Protein AF-A0A949GPW5-F1 (afdb_monomer_lite)

Secondary structure (DSSP, 8-state):
-EEEEEEETTTTEEEEEEEEEEEEE--TTPPSEEEEEEEEEEEEETTEEEEEEEEEEEEEEPTT--EEEEEEEEEEEEEEPPTTS-GGG-EEEEEE---HHHHHHHHHHS----

pLDDT: mean 76.31, std 12.86, range [38.81, 92.69]

Radius of gyration: 17.54 Å; chains: 1; bounding box: 40×17×50 Å

Structure (mmCIF, N/CA/C/O backbone):
data_AF-A0A949GPW5-F1
#
_entry.id   AF-A0A949GPW5-F1
#
loop_
_atom_site.group_PDB
_atom_site.id
_atom_site.type_symbol
_atom_site.label_atom_id
_atom_site.label_alt_id
_atom_site.label_comp_id
_atom_site.label_asym_id
_atom_site.label_entity_id
_atom_site.label_seq_id
_atom_site.pdbx_PDB_ins_code
_atom_site.Cartn_x
_atom_site.Cartn_y
_atom_site.Cartn_z
_atom_site.occupancy
_atom_site.B_iso_or_equiv
_atom_site.auth_seq_id
_atom_site.auth_comp_id
_atom_site.auth_asym_id
_atom_site.auth_atom_id
_atom_site.pdbx_PDB_model_num
ATOM 1 N N . VAL A 1 1 ? 1.290 -10.314 3.665 1.00 52.94 1 VAL A N 1
ATOM 2 C CA . VAL A 1 1 ? 0.849 -9.251 4.600 1.00 52.94 1 VAL A CA 1
ATOM 3 C C . VAL A 1 1 ? 0.974 -9.790 6.009 1.00 52.94 1 VAL A C 1
ATOM 5 O O . VAL A 1 1 ? 0.508 -10.897 6.245 1.00 52.94 1 VAL A O 1
ATOM 8 N N . THR A 1 2 ? 1.605 -9.048 6.916 1.00 58.91 2 THR A N 1
ATOM 9 C CA . THR A 1 2 ? 1.660 -9.411 8.342 1.00 58.91 2 THR A CA 1
ATOM 10 C C . THR A 1 2 ? 0.881 -8.370 9.133 1.00 58.91 2 THR A C 1
ATOM 12 O O . THR A 1 2 ? 1.100 -7.173 8.942 1.00 58.91 2 THR A O 1
ATOM 15 N N . THR A 1 3 ? -0.031 -8.815 9.996 1.00 53.31 3 THR A N 1
ATOM 16 C CA . THR A 1 3 ? -0.955 -7.944 10.732 1.00 53.31 3 THR A CA 1
ATOM 17 C C . THR A 1 3 ? -0.806 -8.133 12.235 1.00 53.31 3 THR A C 1
ATOM 19 O O . THR A 1 3 ? -0.806 -9.267 12.713 1.00 53.31 3 THR A O 1
ATOM 22 N N . ARG A 1 4 ? -0.743 -7.033 12.988 1.00 58.41 4 ARG A N 1
ATOM 23 C CA . ARG A 1 4 ? -0.932 -7.030 14.444 1.00 58.41 4 ARG A CA 1
ATOM 24 C C . ARG A 1 4 ? -2.092 -6.098 14.770 1.00 58.41 4 ARG A C 1
ATOM 26 O O . ARG A 1 4 ? -2.088 -4.955 14.325 1.00 58.41 4 ARG A O 1
ATOM 33 N N . CYS A 1 5 ? -3.082 -6.613 15.488 1.00 55.31 5 CYS A N 1
ATOM 34 C CA . CYS A 1 5 ? -4.292 -5.889 15.852 1.00 55.31 5 CYS A CA 1
ATOM 35 C C . CYS A 1 5 ? -4.429 -5.938 17.372 1.00 55.31 5 CYS A C 1
ATOM 37 O O . CYS A 1 5 ? -4.650 -7.012 17.931 1.00 55.31 5 CYS A O 1
ATOM 39 N N . ASP A 1 6 ? -4.269 -4.793 18.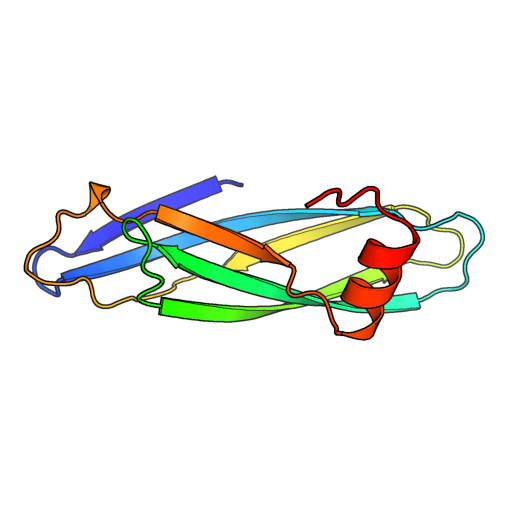027 1.00 59.88 6 ASP A N 1
ATOM 40 C CA . ASP A 1 6 ? -4.410 -4.655 19.474 1.00 59.88 6 ASP A CA 1
ATOM 41 C C . ASP A 1 6 ? -5.706 -3.861 19.762 1.00 59.88 6 ASP A C 1
ATOM 43 O O . ASP A 1 6 ? -5.932 -2.787 19.202 1.00 59.88 6 ASP A O 1
ATOM 47 N N . PHE A 1 7 ? -6.601 -4.410 20.597 1.00 55.44 7 PHE A N 1
ATOM 48 C CA . PHE A 1 7 ? -7.890 -3.786 20.937 1.00 55.44 7 PHE A CA 1
ATOM 49 C C . PHE A 1 7 ? -7.838 -3.127 22.319 1.00 55.44 7 PHE A C 1
ATOM 51 O O . PHE A 1 7 ? -7.807 -3.814 23.348 1.00 55.44 7 PHE A O 1
ATOM 58 N N . ALA A 1 8 ? -7.885 -1.795 22.364 1.00 57.78 8 ALA A N 1
ATOM 59 C CA . ALA A 1 8 ? -7.935 -1.047 23.613 1.00 57.78 8 ALA A CA 1
ATOM 60 C C . ALA A 1 8 ? -9.377 -1.004 24.148 1.00 57.78 8 ALA A C 1
ATOM 62 O O . ALA A 1 8 ? -10.179 -0.146 23.786 1.00 57.78 8 ALA A O 1
ATOM 63 N N . LYS A 1 9 ? -9.723 -1.927 25.059 1.00 54.91 9 LYS A N 1
ATOM 64 C CA . LYS A 1 9 ? -11.079 -2.035 25.646 1.00 54.91 9 LYS A CA 1
ATOM 65 C C . LYS A 1 9 ? -11.580 -0.750 26.327 1.00 54.91 9 LYS A C 1
ATOM 67 O O . LYS A 1 9 ? -12.791 -0.558 26.409 1.00 54.91 9 LYS A O 1
ATOM 72 N N . ARG A 1 10 ? -10.672 0.090 26.844 1.00 55.06 10 ARG A N 1
ATOM 73 C CA . ARG A 1 10 ? -11.004 1.343 27.548 1.00 55.06 10 ARG A CA 1
ATOM 74 C C . ARG A 1 10 ? -11.403 2.463 26.590 1.00 55.06 10 ARG A C 1
ATOM 76 O O . ARG A 1 10 ? -12.407 3.121 26.841 1.00 55.06 10 ARG A O 1
ATOM 83 N N . ASP A 1 11 ? -10.679 2.588 25.482 1.00 58.09 11 ASP A N 1
ATOM 84 C CA . ASP A 1 11 ? -10.833 3.700 24.537 1.00 58.09 11 ASP A CA 1
ATOM 85 C C . ASP A 1 11 ? -11.650 3.305 23.296 1.00 58.09 11 ASP A C 1
ATOM 87 O O . ASP A 1 11 ? -12.021 4.157 22.497 1.00 58.09 11 ASP A O 1
ATOM 91 N N . LYS A 1 12 ? -11.999 2.011 23.171 1.00 62.16 12 LYS A N 1
ATOM 92 C CA . LYS A 1 12 ? -12.725 1.418 22.032 1.00 62.16 12 LYS A CA 1
ATOM 93 C C . LYS A 1 12 ? -12.083 1.785 20.696 1.00 62.16 12 LYS A C 1
ATOM 95 O O . LYS A 1 12 ? -12.758 2.100 19.718 1.00 62.16 12 LYS A O 1
ATOM 100 N N . THR A 1 13 ? -10.763 1.708 20.672 1.00 62.47 13 THR A N 1
ATOM 101 C CA . THR A 1 13 ? -9.943 1.958 19.498 1.00 62.47 13 THR A CA 1
ATOM 102 C C . THR A 1 13 ? -9.204 0.683 19.129 1.00 62.47 13 THR A C 1
ATOM 104 O O . THR A 1 13 ? -8.771 -0.102 19.982 1.00 62.47 13 THR A O 1
ATOM 107 N N . VAL A 1 14 ? -9.142 0.431 17.827 1.00 63.66 14 VAL A N 1
ATOM 108 C CA . VAL A 1 14 ? -8.339 -0.646 17.252 1.00 63.66 14 VAL A CA 1
ATOM 109 C C . VAL A 1 14 ? -7.034 -0.028 16.771 1.00 63.66 14 VAL A C 1
ATOM 111 O O . VAL A 1 14 ? -7.069 0.850 15.911 1.00 63.66 14 VAL A O 1
ATOM 114 N N . ASP A 1 15 ? -5.903 -0.493 17.306 1.00 67.38 15 ASP A N 1
ATOM 115 C CA . ASP A 1 15 ? -4.585 -0.201 16.741 1.00 67.38 15 ASP A CA 1
ATOM 116 C C . ASP A 1 15 ? -4.198 -1.341 15.796 1.00 67.38 15 ASP A C 1
ATOM 118 O O . ASP A 1 15 ? -3.900 -2.465 16.217 1.00 67.38 15 ASP A O 1
ATOM 122 N N . ALA A 1 16 ? -4.253 -1.053 14.498 1.00 65.94 16 ALA A N 1
ATOM 123 C CA . ALA A 1 16 ? -3.853 -1.978 13.453 1.00 65.94 16 ALA A CA 1
ATOM 124 C C . ALA A 1 16 ? -2.492 -1.581 12.880 1.00 65.94 16 ALA A C 1
ATOM 126 O O . ALA A 1 16 ? -2.348 -0.516 12.271 1.00 65.94 16 ALA A O 1
ATOM 127 N N . ARG A 1 17 ? -1.523 -2.494 12.997 1.00 74.44 17 ARG A N 1
ATOM 128 C CA . ARG A 1 17 ? -0.223 -2.407 12.324 1.00 74.44 17 ARG A CA 1
ATOM 129 C C . ARG A 1 17 ? -0.160 -3.385 11.175 1.00 74.44 17 ARG A C 1
ATOM 131 O O . ARG A 1 17 ? -0.317 -4.595 11.364 1.00 74.44 17 ARG A O 1
ATOM 138 N N . LEU A 1 18 ? 0.103 -2.856 9.987 1.00 79.75 18 LEU A N 1
ATOM 139 C CA . LEU A 1 18 ? 0.166 -3.632 8.754 1.00 79.75 18 LEU A CA 1
ATOM 140 C C . LEU A 1 18 ? 1.564 -3.539 8.161 1.00 79.75 18 LEU A C 1
ATOM 142 O O . LEU A 1 18 ? 2.068 -2.442 7.937 1.00 79.75 18 LEU A O 1
ATOM 146 N N . ARG A 1 19 ? 2.162 -4.688 7.842 1.00 84.69 19 ARG A N 1
ATOM 147 C CA . ARG A 1 19 ? 3.295 -4.768 6.913 1.00 84.69 19 ARG A CA 1
ATOM 148 C C . ARG A 1 19 ? 2.803 -5.287 5.575 1.00 84.69 19 ARG A C 1
ATOM 150 O O . ARG A 1 19 ? 2.296 -6.413 5.483 1.00 84.69 19 ARG A O 1
ATOM 157 N N . LEU A 1 20 ? 2.951 -4.455 4.554 1.00 85.56 20 LEU A N 1
ATOM 158 C CA . LEU A 1 20 ? 2.527 -4.736 3.191 1.00 85.56 20 LEU A CA 1
ATOM 159 C C . LEU A 1 20 ? 3.767 -4.888 2.313 1.00 85.56 20 LEU A C 1
ATOM 161 O O . LEU A 1 20 ? 4.667 -4.050 2.352 1.00 85.56 20 LEU A O 1
ATOM 165 N N . TYR A 1 21 ? 3.779 -5.963 1.533 1.00 89.25 21 TYR A N 1
ATOM 166 C CA . TYR A 1 21 ? 4.778 -6.233 0.508 1.00 89.25 21 TYR A CA 1
ATOM 167 C C . TYR A 1 21 ? 4.089 -6.106 -0.846 1.00 89.25 21 TYR A C 1
ATOM 169 O O . TYR A 1 21 ? 3.036 -6.710 -1.067 1.00 89.25 21 TYR A O 1
ATOM 177 N N . PHE A 1 22 ? 4.673 -5.299 -1.718 1.00 87.56 22 PHE A N 1
ATOM 178 C CA . PHE A 1 22 ? 4.206 -5.035 -3.066 1.00 87.56 22 PHE A CA 1
ATOM 179 C C . PHE A 1 22 ? 5.206 -5.611 -4.053 1.00 87.56 22 PHE A C 1
ATOM 181 O O . PHE A 1 22 ? 6.382 -5.270 -3.988 1.00 87.56 22 PHE A O 1
ATOM 188 N N . HIS A 1 23 ? 4.709 -6.426 -4.977 1.00 91.25 23 HIS A N 1
ATOM 189 C CA . HIS A 1 23 ? 5.459 -6.935 -6.116 1.00 91.25 23 HIS A CA 1
ATOM 190 C C . HIS A 1 23 ? 4.893 -6.289 -7.377 1.00 91.25 23 HIS A C 1
ATOM 192 O O . HIS A 1 23 ? 3.725 -6.506 -7.713 1.00 91.25 23 HIS A O 1
ATOM 198 N N . ALA A 1 24 ? 5.681 -5.446 -8.037 1.00 88.31 24 ALA A N 1
ATOM 199 C CA . ALA A 1 24 ? 5.252 -4.718 -9.220 1.00 88.31 24 ALA A CA 1
ATOM 200 C C . ALA A 1 24 ? 6.057 -5.153 -10.442 1.00 88.31 24 ALA A C 1
ATOM 202 O O . ALA A 1 24 ? 7.282 -5.227 -10.399 1.00 88.31 24 ALA A O 1
ATOM 203 N N . VAL A 1 25 ? 5.350 -5.392 -11.546 1.00 88.88 25 VAL A N 1
ATOM 204 C CA . VAL A 1 25 ? 5.925 -5.852 -12.813 1.00 88.88 25 VAL A CA 1
ATOM 205 C C . VAL A 1 25 ? 5.553 -4.872 -13.921 1.00 88.88 25 VAL A C 1
ATOM 207 O O . VAL A 1 25 ? 4.412 -4.412 -13.995 1.00 88.88 25 VAL A O 1
ATOM 210 N N . ARG A 1 26 ? 6.510 -4.567 -14.797 1.00 84.00 26 ARG A N 1
ATOM 211 C CA . ARG A 1 26 ? 6.315 -3.806 -16.035 1.00 84.00 26 ARG A CA 1
ATOM 212 C C . ARG A 1 26 ? 6.954 -4.544 -17.222 1.00 84.00 26 ARG A C 1
ATOM 214 O O . ARG A 1 26 ? 7.829 -5.382 -17.007 1.00 84.00 26 ARG A O 1
ATOM 221 N N . PRO A 1 27 ? 6.569 -4.232 -18.473 1.00 82.12 27 PRO A N 1
ATOM 222 C CA . PRO A 1 27 ? 7.263 -4.759 -19.644 1.00 82.12 27 PRO A CA 1
ATOM 223 C C . PRO A 1 27 ? 8.771 -4.430 -19.619 1.00 82.12 27 PRO A C 1
ATOM 225 O O . PRO A 1 27 ? 9.141 -3.323 -19.213 1.00 82.12 27 PRO A O 1
ATOM 228 N N . PRO A 1 28 ? 9.645 -5.361 -20.043 1.00 78.94 28 PRO A N 1
ATOM 229 C CA . PRO A 1 28 ? 11.091 -5.148 -20.052 1.00 78.94 28 PRO A CA 1
ATOM 230 C C . PRO A 1 28 ? 11.516 -4.087 -21.079 1.00 78.94 28 PRO A C 1
ATOM 232 O O . PRO A 1 28 ? 10.796 -3.798 -22.033 1.00 78.94 28 PRO A O 1
ATOM 235 N N . GLY A 1 29 ? 12.716 -3.525 -20.896 1.00 75.88 29 GLY A N 1
ATOM 236 C CA . GLY A 1 29 ? 13.313 -2.564 -21.838 1.00 75.88 29 GLY A CA 1
ATOM 237 C C . GLY A 1 29 ? 12.885 -1.104 -21.644 1.00 75.88 29 GLY A C 1
ATOM 238 O O . GLY A 1 29 ? 13.205 -0.256 -22.473 1.00 75.88 29 GLY A O 1
ATOM 239 N N . GLY A 1 30 ? 12.177 -0.792 -20.556 1.00 81.25 30 GLY A N 1
ATOM 240 C CA . GLY A 1 30 ? 11.819 0.581 -20.204 1.00 81.25 30 GLY A CA 1
ATOM 241 C C . GLY A 1 30 ? 13.004 1.404 -19.684 1.00 81.25 30 GLY A C 1
ATOM 242 O O . GLY A 1 30 ? 13.914 0.877 -19.038 1.00 81.25 30 GLY A O 1
ATOM 243 N N . ALA A 1 31 ? 12.958 2.718 -19.915 1.00 86.88 31 ALA A N 1
ATOM 244 C CA . ALA A 1 31 ? 13.839 3.677 -19.247 1.00 86.88 31 ALA A CA 1
ATOM 245 C C . ALA A 1 31 ? 13.574 3.713 -17.729 1.00 86.88 31 ALA A C 1
ATOM 247 O O . ALA A 1 31 ? 12.565 3.187 -17.244 1.00 86.88 31 ALA A O 1
ATOM 248 N N . GLU A 1 32 ? 14.468 4.351 -16.976 1.00 89.75 32 GLU A N 1
ATOM 249 C CA . GLU A 1 32 ? 14.233 4.624 -15.557 1.00 89.75 32 GLU A CA 1
ATOM 250 C C . GLU A 1 32 ? 12.905 5.374 -15.375 1.00 89.75 32 GLU A C 1
ATOM 252 O O . GLU A 1 32 ? 12.613 6.337 -16.090 1.00 89.75 32 GLU A O 1
ATOM 257 N N . MET A 1 33 ? 12.063 4.901 -14.455 1.00 87.81 33 MET A N 1
ATOM 258 C CA . MET A 1 33 ? 10.758 5.508 -14.221 1.00 87.81 33 MET A CA 1
ATOM 259 C C . MET A 1 33 ? 10.289 5.319 -12.785 1.00 87.81 33 MET A C 1
ATOM 261 O O . MET A 1 33 ? 10.427 4.249 -12.195 1.00 87.81 33 MET A O 1
ATOM 265 N N . THR A 1 34 ? 9.661 6.364 -12.251 1.00 90.31 34 THR A N 1
ATOM 266 C CA . THR A 1 34 ? 9.018 6.343 -10.938 1.00 90.31 34 THR A CA 1
ATOM 267 C C . THR A 1 34 ? 7.501 6.399 -11.093 1.00 90.31 34 THR A C 1
ATOM 269 O O . THR A 1 34 ? 6.970 7.323 -11.708 1.00 90.31 34 THR A O 1
ATOM 272 N N . TYR A 1 35 ? 6.794 5.444 -10.490 1.00 87.00 35 TYR A N 1
ATOM 273 C CA . TYR A 1 35 ? 5.337 5.416 -10.417 1.00 87.00 35 TYR A CA 1
ATOM 274 C C . TYR A 1 35 ? 4.864 5.740 -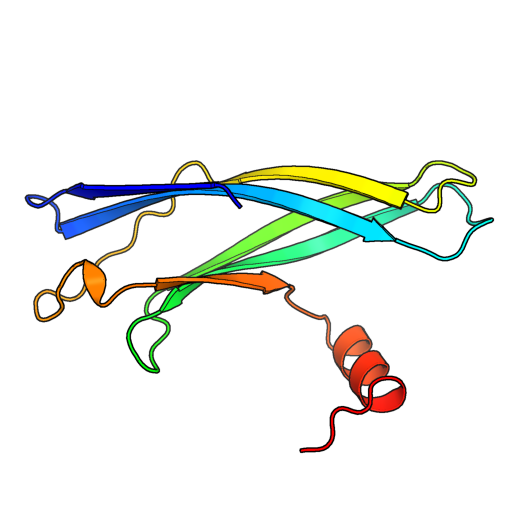9.008 1.00 87.00 35 TYR A C 1
ATOM 276 O O . TYR A 1 35 ? 5.325 5.161 -8.025 1.00 87.00 35 TYR A O 1
ATOM 284 N N . ARG A 1 36 ? 3.879 6.631 -8.920 1.00 89.12 36 ARG A N 1
ATOM 285 C CA . ARG A 1 36 ? 3.178 6.940 -7.679 1.00 89.12 36 ARG A CA 1
ATOM 286 C C . ARG A 1 36 ? 1.823 6.238 -7.682 1.00 89.12 36 ARG A C 1
ATOM 288 O O . ARG A 1 36 ? 0.921 6.632 -8.417 1.00 89.12 36 ARG A O 1
ATOM 295 N N . VAL A 1 37 ? 1.684 5.203 -6.860 1.00 86.75 37 VAL A N 1
ATOM 296 C CA . VAL A 1 37 ? 0.502 4.334 -6.814 1.00 86.75 37 VAL A CA 1
ATOM 297 C C . VAL A 1 37 ? -0.291 4.609 -5.537 1.00 86.75 37 VAL A C 1
ATOM 299 O O . VAL A 1 37 ? 0.240 4.410 -4.441 1.00 86.75 37 VAL A O 1
ATOM 302 N N . PRO A 1 38 ? -1.550 5.067 -5.624 1.00 90.19 38 PRO A N 1
ATOM 303 C CA . PRO A 1 38 ? -2.381 5.197 -4.443 1.00 90.19 38 PRO A CA 1
ATOM 304 C C . PRO A 1 38 ? -2.905 3.824 -4.022 1.00 90.19 38 PRO A C 1
ATOM 306 O O . PRO A 1 38 ? -3.496 3.084 -4.811 1.00 90.19 38 PRO A O 1
ATOM 309 N N . TYR A 1 39 ? -2.723 3.502 -2.749 1.00 89.56 39 TYR A N 1
ATOM 310 C CA . TYR A 1 39 ? -3.349 2.354 -2.106 1.00 89.56 39 TYR A CA 1
ATOM 311 C C . TYR A 1 39 ? -4.162 2.839 -0.915 1.00 89.56 39 TYR A C 1
ATOM 313 O O . TYR A 1 39 ? -3.953 3.940 -0.409 1.00 89.56 39 TYR A O 1
ATOM 321 N N . TYR A 1 40 ? -5.127 2.050 -0.474 1.00 88.69 40 TYR A N 1
ATOM 322 C CA . TYR A 1 40 ? -5.919 2.381 0.695 1.00 88.69 40 TYR A CA 1
ATOM 323 C C . TYR A 1 40 ? -5.947 1.227 1.678 1.00 88.69 40 TYR A C 1
ATOM 325 O O . TYR A 1 40 ? -5.881 0.060 1.293 1.00 88.69 40 TYR A O 1
ATOM 333 N N . VAL A 1 41 ? -6.075 1.591 2.947 1.00 87.31 41 VAL A N 1
ATOM 334 C CA . VAL A 1 41 ? -6.416 0.682 4.033 1.00 87.31 41 VAL A CA 1
ATOM 335 C C . VAL A 1 41 ? -7.797 1.087 4.518 1.00 87.31 41 VAL A C 1
ATOM 337 O O . VAL A 1 41 ? -8.032 2.254 4.842 1.00 87.31 41 VAL A O 1
ATOM 340 N N . ALA A 1 42 ? -8.717 0.137 4.514 1.00 86.12 42 ALA A N 1
ATOM 341 C CA . ALA A 1 42 ? -10.087 0.313 4.950 1.00 86.12 42 ALA A CA 1
ATOM 342 C C . ALA A 1 42 ? -10.400 -0.652 6.092 1.00 86.12 42 ALA A C 1
ATOM 344 O O . ALA A 1 42 ? -9.978 -1.806 6.068 1.00 86.12 42 ALA A O 1
ATOM 345 N N . VAL A 1 43 ? -11.164 -0.178 7.069 1.00 82.12 43 VAL A N 1
ATOM 346 C CA . VAL A 1 43 ? -11.871 -1.041 8.013 1.00 82.12 43 VAL A CA 1
ATOM 347 C C . VAL A 1 43 ? -13.238 -1.307 7.429 1.00 82.12 43 VAL A C 1
ATOM 349 O O . VAL A 1 43 ? -13.898 -0.382 6.959 1.00 82.12 43 VAL A O 1
ATOM 352 N N . THR A 1 44 ? -13.657 -2.559 7.476 1.00 84.38 44 THR A N 1
ATOM 353 C CA . THR A 1 44 ? -14.958 -3.009 6.994 1.00 84.38 44 THR A CA 1
ATOM 354 C C . THR A 1 44 ? -15.705 -3.723 8.112 1.00 84.38 44 THR A C 1
ATOM 356 O O . THR A 1 44 ? -15.076 -4.387 8.935 1.00 84.38 44 THR A O 1
ATOM 359 N N . THR A 1 45 ? -17.026 -3.570 8.161 1.00 83.25 45 THR A N 1
ATOM 360 C CA . THR A 1 45 ? -17.919 -4.333 9.043 1.00 83.25 45 THR A CA 1
ATOM 361 C C . THR A 1 45 ? -19.171 -4.717 8.262 1.00 83.25 45 THR A C 1
ATOM 363 O O . THR A 1 45 ? -19.977 -3.870 7.884 1.00 83.25 45 THR A O 1
ATOM 366 N N . GLY A 1 46 ? -19.305 -6.002 7.926 1.00 81.75 46 GLY A N 1
ATOM 367 C CA . GLY A 1 46 ? -20.309 -6.442 6.954 1.00 81.75 46 GLY A CA 1
ATOM 368 C C . GLY A 1 46 ? -20.145 -5.722 5.608 1.00 81.75 46 GLY A C 1
ATOM 369 O O . GLY A 1 46 ? -19.102 -5.832 4.969 1.00 81.75 46 GLY A O 1
ATOM 370 N N . SER A 1 47 ? -21.171 -4.981 5.188 1.00 80.12 47 SER A N 1
ATOM 371 C CA . SER A 1 47 ? -21.178 -4.170 3.960 1.00 80.12 47 SER A CA 1
ATOM 372 C C . SER A 1 47 ? -20.642 -2.746 4.137 1.00 80.12 47 SER A C 1
ATOM 374 O O . SER A 1 47 ? -20.478 -2.034 3.147 1.00 80.12 47 SER A O 1
ATOM 376 N N . ASP A 1 48 ? -20.379 -2.321 5.372 1.00 82.12 48 ASP A N 1
ATOM 377 C CA . ASP A 1 48 ? -20.015 -0.941 5.668 1.00 82.12 48 ASP A CA 1
ATOM 378 C C . ASP A 1 48 ? -18.501 -0.753 5.704 1.00 82.12 48 ASP A C 1
ATOM 380 O O . ASP A 1 48 ? -17.747 -1.623 6.146 1.00 82.12 48 ASP A O 1
ATOM 384 N N . ILE A 1 49 ? -18.060 0.431 5.276 1.00 83.38 49 ILE A N 1
ATOM 385 C CA . ILE A 1 49 ? -16.667 0.876 5.358 1.00 83.38 49 ILE A CA 1
ATOM 386 C C . ILE A 1 49 ? -16.609 2.058 6.334 1.00 83.38 49 ILE A C 1
ATOM 388 O O . ILE A 1 49 ? -16.608 3.210 5.893 1.00 83.38 49 ILE A O 1
ATOM 392 N N . PRO A 1 50 ? -16.602 1.809 7.659 1.00 77.62 50 PRO A N 1
ATOM 393 C CA . PRO A 1 50 ? -16.630 2.869 8.668 1.00 77.62 50 PRO A CA 1
ATOM 394 C C . PRO A 1 50 ? -15.422 3.802 8.591 1.00 77.62 50 PRO A C 1
ATOM 396 O O . PRO A 1 50 ? -15.512 4.962 8.988 1.00 77.62 50 PRO A O 1
ATOM 399 N N . ALA A 1 51 ? -14.289 3.319 8.078 1.00 80.50 51 ALA A N 1
ATOM 400 C CA . 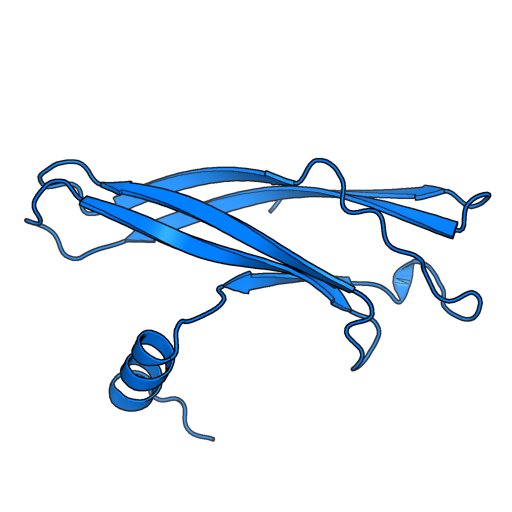ALA A 1 51 ? -13.118 4.152 7.903 1.00 80.50 51 ALA A CA 1
ATOM 401 C C . ALA A 1 51 ? -12.228 3.681 6.753 1.00 80.50 51 ALA A C 1
ATOM 403 O O . ALA A 1 51 ? -12.039 2.487 6.526 1.00 80.50 51 ALA A O 1
ATOM 404 N N . LYS A 1 52 ? -11.641 4.644 6.041 1.00 85.38 52 LYS A N 1
ATOM 405 C CA . LYS A 1 52 ? -10.709 4.418 4.936 1.00 85.38 52 LYS A CA 1
ATOM 406 C C . LYS A 1 52 ? -9.647 5.507 4.941 1.00 85.38 52 LYS A C 1
ATOM 408 O O . LYS A 1 52 ? -9.972 6.688 5.025 1.00 85.38 52 LYS A O 1
ATOM 413 N N . LYS A 1 53 ? -8.386 5.118 4.775 1.00 85.19 53 LYS A N 1
ATOM 414 C CA . LYS A 1 53 ? -7.266 6.045 4.602 1.00 85.19 53 LYS A CA 1
ATOM 415 C C . LYS A 1 53 ? -6.485 5.699 3.343 1.00 85.19 53 LYS A C 1
ATOM 417 O O . LYS A 1 53 ? -6.223 4.530 3.069 1.00 85.19 53 LYS A O 1
ATOM 422 N N . ILE A 1 54 ? -6.159 6.727 2.563 1.00 88.31 54 ILE A N 1
ATOM 423 C CA . ILE A 1 54 ? -5.389 6.606 1.324 1.00 88.31 54 ILE A CA 1
ATOM 424 C C . ILE A 1 54 ? -3.930 6.925 1.628 1.00 88.31 54 ILE A C 1
ATOM 426 O O . ILE A 1 54 ? -3.617 7.909 2.298 1.00 88.31 54 ILE A O 1
ATOM 430 N N . TYR A 1 55 ? -3.053 6.097 1.090 1.00 88.56 55 TYR A N 1
ATOM 431 C CA . TYR A 1 55 ? -1.611 6.192 1.169 1.00 88.56 55 TYR A CA 1
ATOM 432 C C . TYR A 1 55 ? -1.032 6.185 -0.244 1.00 88.56 55 TYR A C 1
ATOM 434 O O . TYR A 1 55 ? -1.700 5.834 -1.219 1.00 88.56 55 TYR A O 1
ATOM 442 N N . TRP A 1 56 ? 0.231 6.575 -0.353 1.00 89.31 56 TRP A N 1
ATOM 443 C CA . TRP A 1 56 ? 0.941 6.626 -1.622 1.00 89.31 56 TRP A CA 1
ATOM 444 C C . TRP A 1 56 ? 2.173 5.738 -1.551 1.00 89.31 56 TRP A C 1
ATOM 446 O O . TRP A 1 56 ? 2.998 5.888 -0.654 1.00 89.31 56 TRP A O 1
ATOM 456 N N . LEU A 1 57 ? 2.278 4.819 -2.504 1.00 89.44 57 LEU A N 1
ATOM 457 C CA . LEU A 1 57 ? 3.439 3.972 -2.719 1.00 89.44 57 LEU A CA 1
ATOM 458 C C . LEU A 1 57 ? 4.265 4.554 -3.864 1.00 89.44 57 LEU A C 1
ATOM 460 O O . LEU A 1 57 ? 3.721 4.881 -4.920 1.00 89.44 57 LEU A O 1
ATOM 464 N N . MET A 1 58 ? 5.571 4.670 -3.652 1.00 90.62 58 MET A N 1
ATOM 465 C CA . MET A 1 58 ? 6.523 5.058 -4.687 1.00 90.62 58 MET A CA 1
ATOM 466 C C . MET A 1 58 ? 7.224 3.799 -5.188 1.00 90.62 58 MET A C 1
ATOM 468 O O . MET A 1 58 ? 7.876 3.109 -4.409 1.00 90.62 58 MET A O 1
ATOM 472 N N . LEU A 1 59 ? 7.065 3.495 -6.473 1.00 90.25 59 LEU A N 1
ATOM 47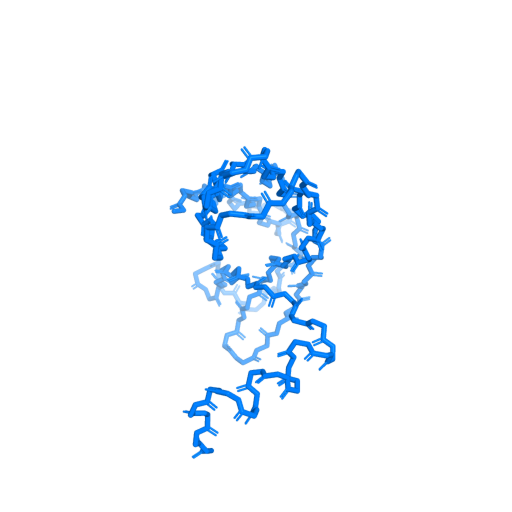3 C CA . LEU A 1 59 ? 7.719 2.378 -7.148 1.00 90.25 59 LEU A CA 1
ATOM 474 C C . LEU A 1 59 ? 8.758 2.941 -8.108 1.00 90.25 59 LEU A C 1
ATOM 476 O O . LEU A 1 59 ? 8.408 3.708 -9.003 1.00 90.25 59 LEU A O 1
ATOM 480 N N . GLN A 1 60 ? 10.018 2.572 -7.924 1.00 91.62 60 GLN A N 1
ATOM 481 C CA . GLN A 1 60 ? 11.129 3.049 -8.740 1.00 91.62 60 GLN A CA 1
ATOM 482 C C . GLN A 1 60 ? 11.685 1.878 -9.537 1.00 91.62 60 GLN A C 1
ATOM 484 O O . GLN A 1 60 ? 12.181 0.919 -8.958 1.00 91.62 60 GLN A O 1
ATOM 489 N N . PHE A 1 61 ? 11.578 1.950 -10.857 1.00 91.75 61 PHE A N 1
ATOM 490 C CA . PHE A 1 61 ? 12.203 0.986 -11.748 1.00 91.75 61 PHE A CA 1
ATOM 491 C C . PHE A 1 61 ? 13.456 1.617 -12.343 1.00 91.75 61 PHE A C 1
ATOM 493 O O . PHE A 1 61 ? 13.356 2.676 -12.973 1.00 91.75 61 PHE A O 1
ATOM 500 N N . GLY A 1 62 ? 14.608 0.963 -12.191 1.00 90.38 62 GLY A N 1
ATOM 501 C CA . GLY A 1 62 ? 15.832 1.344 -12.886 1.00 90.38 62 GLY A CA 1
ATOM 502 C C . GLY A 1 62 ? 15.715 1.152 -14.398 1.00 90.38 62 GLY A C 1
ATOM 503 O O . GLY A 1 62 ? 14.734 0.605 -14.914 1.00 90.38 62 GLY A O 1
ATOM 504 N N . ALA A 1 63 ? 16.708 1.622 -15.150 1.00 89.56 63 ALA A N 1
ATOM 505 C CA . ALA A 1 63 ? 16.758 1.375 -16.587 1.00 89.56 63 ALA A CA 1
ATOM 506 C C . ALA A 1 63 ? 16.886 -0.135 -16.861 1.00 89.56 63 ALA A C 1
ATOM 508 O O . ALA A 1 63 ? 17.789 -0.788 -16.349 1.00 89.56 63 ALA A O 1
ATOM 509 N N . GLY A 1 64 ? 15.978 -0.695 -17.664 1.00 86.44 64 GLY A N 1
ATOM 510 C CA . GLY A 1 64 ? 15.951 -2.127 -17.980 1.00 86.44 64 GLY A CA 1
ATOM 511 C C . GLY A 1 64 ? 15.243 -3.017 -16.952 1.00 86.44 64 GLY A C 1
ATOM 512 O O . GLY A 1 64 ? 14.812 -4.108 -17.325 1.00 86.44 64 GLY A O 1
ATOM 513 N N . ASP A 1 65 ? 15.026 -2.553 -15.716 1.00 87.44 65 ASP A N 1
ATOM 514 C CA . ASP A 1 65 ? 14.328 -3.336 -14.689 1.00 87.44 65 ASP A CA 1
ATOM 515 C C . ASP A 1 65 ? 12.882 -3.612 -15.099 1.00 87.44 65 ASP A C 1
ATOM 517 O O . ASP A 1 65 ? 12.148 -2.698 -15.478 1.00 87.44 65 ASP A O 1
ATOM 521 N N . ALA A 1 66 ? 12.446 -4.864 -14.991 1.00 89.69 66 ALA A N 1
ATOM 522 C CA . ALA A 1 66 ? 11.060 -5.262 -15.242 1.00 89.69 66 ALA A CA 1
ATOM 523 C C . ALA A 1 66 ? 10.259 -5.464 -13.948 1.00 89.69 66 ALA A C 1
ATOM 525 O O . ALA A 1 66 ? 9.033 -5.515 -13.988 1.00 89.69 66 ALA A O 1
ATOM 526 N N . VAL A 1 67 ? 10.935 -5.572 -12.804 1.00 91.56 67 VAL A N 1
ATOM 527 C CA . VAL A 1 67 ? 10.333 -5.925 -11.518 1.00 91.56 67 VAL A CA 1
ATOM 528 C C . VAL A 1 67 ? 10.879 -5.006 -10.436 1.00 91.56 67 VAL A C 1
ATOM 530 O O . VAL A 1 67 ? 12.074 -4.725 -10.416 1.00 91.56 67 VAL A O 1
ATOM 533 N N . VAL A 1 68 ? 10.012 -4.567 -9.527 1.00 92.44 68 VAL A N 1
ATOM 534 C CA . VAL A 1 68 ? 10.416 -3.907 -8.285 1.00 92.44 68 VAL A CA 1
ATOM 535 C C . VAL A 1 68 ? 9.569 -4.419 -7.129 1.00 92.44 68 VAL A C 1
ATOM 537 O O . VAL A 1 68 ? 8.348 -4.559 -7.244 1.00 92.44 68 VAL A O 1
ATOM 540 N N . ASP A 1 69 ? 10.230 -4.655 -6.002 1.00 92.69 69 ASP A N 1
ATOM 541 C CA . ASP A 1 69 ? 9.582 -4.990 -4.745 1.00 92.69 69 ASP A CA 1
ATOM 542 C C . ASP A 1 69 ? 9.623 -3.794 -3.800 1.00 92.69 69 ASP A C 1
ATOM 544 O O . ASP A 1 69 ? 10.652 -3.135 -3.648 1.00 92.69 69 ASP A O 1
ATOM 548 N N . ALA A 1 70 ? 8.506 -3.521 -3.134 1.00 88.00 70 ALA A N 1
ATOM 549 C CA . ALA A 1 70 ? 8.412 -2.442 -2.165 1.00 88.00 70 ALA A CA 1
ATOM 550 C C . ALA A 1 70 ? 7.748 -2.916 -0.874 1.00 88.00 70 ALA A C 1
ATOM 552 O O . ALA A 1 70 ? 6.734 -3.610 -0.883 1.00 88.00 70 ALA A O 1
ATOM 553 N N . ASN A 1 71 ? 8.310 -2.491 0.254 1.00 88.31 71 ASN A N 1
ATOM 554 C CA . ASN A 1 71 ? 7.764 -2.745 1.578 1.00 88.31 71 ASN A CA 1
ATOM 555 C C . ASN A 1 71 ? 7.270 -1.443 2.189 1.00 88.31 71 ASN A C 1
ATOM 557 O O . ASN A 1 71 ? 7.961 -0.427 2.145 1.00 88.31 71 ASN A O 1
ATOM 561 N N . THR A 1 72 ? 6.099 -1.480 2.812 1.00 84.19 72 THR A N 1
ATOM 562 C CA . THR A 1 72 ? 5.618 -0.360 3.620 1.00 84.19 72 THR A CA 1
ATOM 563 C C . THR A 1 72 ? 5.000 -0.865 4.911 1.00 84.19 72 THR A C 1
ATOM 565 O O . THR A 1 72 ? 4.414 -1.953 4.969 1.00 84.19 72 THR A O 1
ATOM 568 N N . THR A 1 73 ? 5.147 -0.051 5.949 1.00 83.00 73 THR A N 1
ATOM 569 C CA . THR A 1 73 ? 4.500 -0.270 7.233 1.00 83.00 73 THR A CA 1
ATOM 570 C C . THR A 1 73 ? 3.459 0.816 7.420 1.00 83.00 73 THR A C 1
ATOM 572 O O . THR A 1 73 ? 3.735 1.997 7.221 1.00 83.00 73 THR A O 1
ATOM 575 N N . VAL A 1 74 ? 2.254 0.409 7.795 1.00 78.94 74 VAL A N 1
ATOM 576 C CA . VAL A 1 74 ? 1.225 1.319 8.285 1.00 78.94 74 VAL A CA 1
ATOM 577 C C . VAL A 1 74 ? 1.234 1.189 9.802 1.00 78.94 74 VAL A C 1
ATOM 579 O O . VAL A 1 74 ? 0.779 0.177 10.336 1.00 78.94 74 VAL A O 1
ATOM 582 N N . ASP A 1 75 ? 1.846 2.176 10.463 1.00 63.81 75 ASP A N 1
ATOM 583 C CA . ASP A 1 75 ? 2.258 2.100 11.874 1.00 63.81 75 ASP A CA 1
ATOM 584 C C . ASP A 1 75 ? 1.119 2.229 12.882 1.00 63.81 75 ASP A C 1
ATOM 586 O O . ASP A 1 75 ? 1.236 1.737 13.999 1.00 63.81 75 ASP A O 1
ATOM 590 N N . SER A 1 76 ? 0.027 2.881 12.502 1.00 62.28 76 SER A N 1
ATOM 591 C CA . SER A 1 76 ? -1.221 2.843 13.249 1.00 62.28 76 SER A CA 1
ATOM 592 C C . SER A 1 76 ? -2.305 3.445 12.382 1.00 62.28 76 SER A C 1
ATOM 594 O O . SER A 1 76 ? -2.149 4.538 11.820 1.00 62.28 76 SER A O 1
ATOM 596 N N . THR A 1 77 ? -3.409 2.727 12.251 1.00 61.31 77 THR A N 1
ATOM 597 C CA . THR A 1 77 ? -4.641 3.376 11.832 1.00 61.31 77 THR A CA 1
ATOM 598 C C . THR A 1 77 ? -5.650 3.179 12.940 1.00 61.31 77 THR A C 1
ATOM 600 O O . THR A 1 77 ? -6.217 2.102 13.088 1.00 61.31 77 THR A O 1
ATOM 603 N N . GLU A 1 78 ? -5.774 4.214 13.764 1.00 64.12 78 GLU A N 1
ATOM 604 C CA . GLU A 1 78 ? -6.738 4.264 14.845 1.00 64.12 78 GLU A CA 1
ATOM 605 C C . GLU A 1 78 ? -8.118 4.533 14.256 1.00 64.12 78 GLU A C 1
ATOM 607 O O . GLU A 1 78 ? -8.327 5.508 13.527 1.00 64.12 78 GLU A O 1
ATOM 612 N N . PHE A 1 79 ? -9.064 3.655 14.566 1.00 69.31 79 PHE A N 1
ATOM 613 C CA . PHE A 1 79 ? -10.439 3.815 14.132 1.00 69.31 79 PHE A CA 1
ATOM 614 C C . PHE A 1 79 ? -11.389 3.608 15.298 1.00 69.31 79 PHE A C 1
ATOM 616 O O . PHE A 1 79 ? -11.206 2.713 16.127 1.00 69.31 79 PHE A O 1
ATOM 623 N N . GLN A 1 80 ? -12.411 4.458 15.337 1.00 66.38 80 GLN A N 1
ATOM 624 C CA . GLN A 1 80 ? -13.499 4.366 16.296 1.00 66.38 80 GLN A CA 1
ATOM 625 C C . GLN A 1 80 ? -14.396 3.198 15.896 1.00 66.38 80 GLN A C 1
ATOM 627 O O . GLN A 1 80 ? -14.973 3.200 14.807 1.00 66.38 80 GLN A O 1
ATOM 632 N N . VAL A 1 81 ? -14.502 2.197 16.766 1.00 66.94 81 VAL A N 1
ATOM 633 C CA . VAL A 1 81 ? -15.436 1.089 16.563 1.00 66.94 81 VAL A CA 1
ATOM 634 C C . VAL A 1 81 ? -16.801 1.425 17.162 1.00 66.94 81 VAL A C 1
ATOM 636 O O . VAL A 1 81 ? -16.908 1.958 18.270 1.00 66.94 81 VAL A O 1
ATOM 639 N N . ASP A 1 82 ? -17.864 1.095 16.429 1.00 66.81 82 ASP A N 1
ATOM 640 C CA . ASP A 1 82 ? -19.236 1.183 16.918 1.00 66.81 82 ASP A CA 1
ATOM 641 C C . ASP A 1 82 ? -19.391 0.359 18.206 1.00 66.81 82 ASP A C 1
ATOM 643 O O . ASP A 1 82 ? -18.948 -0.789 18.304 1.00 66.81 82 ASP A O 1
ATOM 647 N N . ARG A 1 83 ? -20.049 0.960 19.204 1.00 62.66 83 ARG A N 1
ATOM 648 C CA . ARG A 1 83 ? -20.265 0.394 20.541 1.00 62.66 83 ARG A CA 1
ATOM 649 C C . ARG A 1 83 ? -21.103 -0.885 20.542 1.00 62.66 83 ARG A C 1
ATOM 651 O O . ARG A 1 83 ? -21.078 -1.579 21.556 1.00 62.66 83 ARG A O 1
ATOM 658 N N . THR A 1 84 ? -21.846 -1.153 19.474 1.00 66.75 84 THR A N 1
ATOM 659 C CA . THR A 1 84 ? -22.747 -2.305 19.331 1.00 66.75 84 THR A CA 1
ATOM 660 C C . THR A 1 84 ? -22.097 -3.506 18.642 1.00 66.75 84 THR A C 1
ATOM 662 O O . THR A 1 84 ? -22.667 -4.596 18.664 1.00 66.75 84 THR A O 1
ATOM 665 N N . LYS A 1 85 ? -20.906 -3.331 18.059 1.00 68.88 85 LYS A N 1
ATOM 666 C CA . LYS A 1 85 ? -20.198 -4.354 17.281 1.00 68.88 85 LYS A CA 1
ATOM 667 C C . LYS A 1 85 ? -19.059 -4.978 18.076 1.00 68.88 85 LYS A C 1
ATOM 669 O O . LYS A 1 85 ? -18.431 -4.329 18.916 1.00 68.88 85 LYS A O 1
ATOM 674 N N . GLN A 1 86 ? -18.787 -6.246 17.804 1.00 69.62 86 GLN A N 1
ATOM 675 C CA . GLN A 1 86 ? -17.701 -6.982 18.431 1.00 69.62 86 GLN A CA 1
ATOM 676 C C . GLN A 1 86 ? -16.391 -6.735 17.671 1.00 69.62 86 GLN A C 1
ATOM 678 O O . GLN A 1 86 ? -16.415 -6.514 16.463 1.00 69.62 86 GLN A O 1
ATOM 683 N N . PRO A 1 87 ? -15.218 -6.794 18.327 1.00 66.25 87 PRO A N 1
ATOM 684 C CA . PRO A 1 87 ? -13.938 -6.544 17.658 1.00 66.25 87 PRO A CA 1
ATOM 685 C C . PRO A 1 87 ? -13.660 -7.460 16.457 1.00 66.25 87 PRO A C 1
ATOM 687 O O . PRO A 1 87 ? -12.984 -7.047 15.522 1.00 66.25 87 PRO A O 1
ATOM 690 N N . TYR A 1 88 ? -14.188 -8.686 16.467 1.00 70.44 88 TYR A N 1
ATOM 691 C CA . TYR A 1 88 ? -14.044 -9.646 15.368 1.00 70.44 88 TYR A CA 1
ATOM 692 C C . TYR A 1 88 ? -14.983 -9.385 14.180 1.00 70.44 88 TYR A C 1
ATOM 694 O O . TYR A 1 88 ? -14.812 -10.014 13.141 1.00 70.44 88 TYR A O 1
ATOM 702 N N . ASP A 1 89 ? -15.935 -8.455 14.305 1.00 76.56 89 ASP A N 1
ATOM 703 C CA . ASP A 1 89 ? -16.805 -8.031 13.198 1.00 76.56 89 ASP A CA 1
ATOM 704 C C . ASP A 1 89 ? -16.092 -7.068 12.235 1.00 76.56 89 ASP A C 1
ATOM 706 O O . ASP A 1 89 ? -16.670 -6.649 11.227 1.00 76.56 89 ASP A O 1
ATOM 710 N N . TYR A 1 90 ? -14.866 -6.660 12.574 1.00 76.50 90 TYR A N 1
ATOM 711 C CA . TYR A 1 90 ? -14.070 -5.714 11.811 1.00 76.50 90 TYR A CA 1
ATOM 712 C C . TYR A 1 90 ? -12.982 -6.432 11.019 1.00 76.50 90 TYR A C 1
ATOM 714 O O . TYR A 1 90 ? -12.158 -7.161 11.574 1.00 76.50 90 TYR A O 1
ATOM 722 N N . HIS A 1 91 ? -12.925 -6.157 9.718 1.00 81.56 91 HIS A N 1
ATOM 723 C CA . HIS A 1 91 ? -11.878 -6.657 8.832 1.00 81.56 91 HIS A CA 1
ATOM 724 C C . HIS A 1 91 ? -11.089 -5.508 8.216 1.00 81.56 91 HIS A C 1
ATOM 726 O O . HIS A 1 91 ? -11.648 -4.466 7.870 1.00 81.56 91 HIS A O 1
ATOM 732 N N . LEU A 1 92 ? -9.786 -5.722 8.037 1.00 81.19 92 LEU A N 1
ATOM 733 C CA . LEU A 1 92 ? -8.917 -4.799 7.317 1.00 81.19 92 LEU A CA 1
ATOM 734 C C . LEU A 1 92 ? -8.844 -5.207 5.850 1.00 81.19 92 LEU A C 1
ATOM 736 O O . LEU A 1 92 ? -8.434 -6.320 5.526 1.00 81.19 92 LEU A O 1
ATOM 740 N N . LEU A 1 93 ? -9.206 -4.280 4.972 1.00 85.94 93 LEU A N 1
ATOM 741 C CA . LEU A 1 93 ? -9.125 -4.433 3.531 1.00 85.94 93 LEU A CA 1
ATOM 742 C C . LEU A 1 93 ? -8.055 -3.493 2.981 1.00 85.94 93 LEU A C 1
ATOM 744 O O . LEU A 1 93 ? -8.065 -2.291 3.246 1.00 85.94 93 LEU A O 1
ATOM 748 N N . VAL A 1 94 ? -7.134 -4.051 2.199 1.00 86.25 94 VAL A N 1
ATOM 749 C CA . VAL A 1 94 ? -6.098 -3.290 1.498 1.00 86.25 94 VAL A CA 1
ATOM 750 C C . VAL A 1 94 ? -6.335 -3.426 0.007 1.00 86.25 94 VAL A C 1
ATOM 752 O O . VAL A 1 94 ? -6.461 -4.537 -0.503 1.00 86.25 94 VAL A O 1
ATOM 755 N N . GLY A 1 95 ? -6.388 -2.299 -0.692 1.00 85.56 95 GLY A N 1
ATOM 756 C CA . GLY A 1 95 ? -6.619 -2.286 -2.129 1.00 85.56 95 GLY A CA 1
ATOM 757 C C . GLY A 1 95 ? -5.884 -1.155 -2.824 1.00 85.56 95 GLY A C 1
ATOM 758 O O . GLY A 1 95 ? -5.538 -0.139 -2.219 1.00 85.56 95 GLY A O 1
ATOM 759 N N . PHE A 1 96 ? -5.664 -1.320 -4.124 1.00 86.19 96 PHE A N 1
ATOM 760 C CA . PHE A 1 96 ? -5.205 -0.229 -4.972 1.00 86.19 96 PHE A CA 1
ATOM 761 C C . PHE A 1 96 ? -6.378 0.671 -5.336 1.00 86.19 96 PHE A C 1
ATOM 763 O O . PHE A 1 96 ? -7.476 0.203 -5.642 1.00 86.19 96 PHE A O 1
ATOM 770 N N . GLN A 1 97 ? -6.143 1.977 -5.323 1.00 80.88 97 GLN A N 1
ATOM 771 C CA . GLN A 1 97 ? -7.095 2.931 -5.861 1.00 80.88 97 GLN A CA 1
ATOM 772 C C . GLN A 1 97 ? -6.732 3.158 -7.327 1.00 80.88 97 GLN A C 1
ATOM 774 O O . GLN A 1 97 ? -5.795 3.881 -7.642 1.00 80.88 97 GLN A O 1
ATOM 779 N N . LEU A 1 98 ? -7.465 2.532 -8.241 1.00 75.75 98 LEU A N 1
ATOM 780 C CA . LEU A 1 98 ? -7.244 2.784 -9.661 1.00 75.75 98 LEU A CA 1
ATOM 781 C C . LEU A 1 98 ? -7.636 4.227 -10.005 1.00 75.75 98 LEU A C 1
ATOM 783 O O . LEU A 1 98 ? -8.659 4.742 -9.540 1.00 75.75 98 LEU A O 1
ATOM 787 N N . THR A 1 99 ? -6.828 4.881 -10.838 1.00 74.81 99 THR A N 1
ATOM 788 C CA . THR A 1 99 ? -7.223 6.136 -11.488 1.00 74.81 99 THR A CA 1
ATOM 789 C C . THR A 1 99 ? -8.320 5.861 -12.518 1.00 74.81 99 THR A C 1
ATOM 791 O O . THR A 1 99 ? -8.464 4.734 -12.991 1.00 74.81 99 THR A O 1
ATOM 794 N N . LYS A 1 100 ? -9.089 6.883 -12.922 1.00 74.00 100 LYS A N 1
ATOM 795 C CA . LYS A 1 100 ? -10.121 6.714 -13.965 1.00 74.00 100 LYS A CA 1
ATOM 796 C C . LYS A 1 100 ? -9.552 6.098 -15.248 1.00 74.00 100 LYS A C 1
ATOM 798 O O . LYS A 1 100 ? -10.133 5.153 -15.763 1.00 74.00 100 LYS A O 1
ATOM 803 N N . ALA A 1 101 ? -8.383 6.561 -15.693 1.00 71.56 101 ALA A N 1
ATOM 804 C CA . ALA A 1 101 ? -7.705 6.019 -16.870 1.00 71.56 101 ALA A CA 1
ATOM 805 C C . ALA A 1 101 ? -7.331 4.535 -16.702 1.00 71.56 101 ALA A C 1
ATOM 807 O O . ALA A 1 101 ? -7.476 3.752 -17.635 1.00 71.56 101 ALA A O 1
ATOM 808 N N . GLN A 1 102 ? -6.904 4.122 -15.504 1.00 72.19 102 GLN A N 1
ATOM 809 C CA . GLN A 1 102 ? -6.617 2.714 -15.207 1.00 72.19 102 GLN A CA 1
ATOM 810 C C . GLN A 1 102 ? -7.890 1.865 -15.137 1.00 72.19 102 GLN A C 1
ATOM 812 O O . GLN A 1 102 ? -7.885 0.733 -15.602 1.00 72.19 102 GLN A O 1
ATOM 817 N N . VAL A 1 103 ? -8.991 2.401 -14.600 1.00 72.12 103 VAL A N 1
ATOM 818 C CA . VAL A 1 103 ? -10.299 1.726 -14.633 1.00 72.12 103 VAL A CA 1
ATOM 819 C C . VAL A 1 103 ? -10.760 1.533 -16.074 1.00 72.12 103 VAL A C 1
ATOM 821 O O . VAL A 1 103 ? -11.214 0.452 -16.425 1.00 72.12 103 VAL A O 1
ATOM 824 N N . GLU A 1 104 ? -10.637 2.553 -16.921 1.00 73.12 104 GLU A N 1
ATOM 825 C CA . GLU A 1 104 ? -11.008 2.464 -18.336 1.00 73.12 104 GLU A CA 1
ATOM 826 C C . GLU A 1 104 ? -10.123 1.488 -19.108 1.00 73.12 104 GLU A C 1
ATOM 828 O O . GLU A 1 104 ? -10.639 0.689 -19.887 1.00 73.12 104 GLU A O 1
ATOM 833 N N . TYR A 1 105 ? -8.812 1.505 -18.863 1.00 69.00 105 TYR A N 1
ATOM 834 C CA . TYR A 1 105 ? -7.888 0.517 -19.412 1.00 69.00 105 TYR A CA 1
ATOM 835 C C . TYR A 1 105 ? -8.273 -0.900 -18.973 1.00 69.00 105 TYR A C 1
ATOM 837 O O . TYR A 1 105 ? -8.437 -1.777 -19.816 1.00 69.00 105 TYR A O 1
ATOM 845 N N . ASN A 1 106 ? -8.515 -1.112 -17.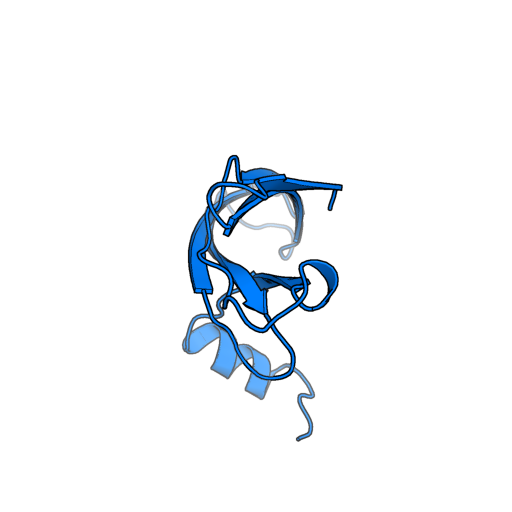676 1.00 69.81 106 ASN A N 1
ATOM 846 C CA . ASN A 1 106 ? -8.905 -2.415 -17.140 1.00 69.81 106 ASN A CA 1
ATOM 847 C C . ASN A 1 106 ? -10.275 -2.875 -17.655 1.00 69.81 106 ASN A C 1
ATOM 849 O O . ASN A 1 106 ? -10.449 -4.064 -17.866 1.00 69.81 106 ASN A O 1
ATOM 853 N N . LYS A 1 107 ? -11.229 -1.970 -17.909 1.00 71.88 107 LYS A N 1
ATOM 854 C CA . LYS A 1 107 ? -12.519 -2.304 -18.544 1.00 71.88 107 LYS A CA 1
ATOM 855 C C . LYS A 1 107 ? -12.378 -2.692 -20.017 1.00 71.88 107 LYS A C 1
ATOM 857 O O . LYS A 1 107 ? -13.185 -3.464 -20.515 1.00 71.88 107 LYS A O 1
ATOM 862 N N . LYS A 1 108 ? -11.403 -2.115 -20.727 1.00 69.12 108 LYS A N 1
ATOM 863 C CA . LYS A 1 108 ? -11.153 -2.397 -22.150 1.00 69.12 108 LYS A CA 1
ATOM 864 C C . LYS A 1 108 ? -10.307 -3.652 -22.366 1.00 69.12 108 LYS A C 1
ATOM 866 O O . LYS A 1 108 ? -10.496 -4.329 -23.367 1.00 69.12 108 LYS A O 1
ATOM 871 N N . MET A 1 109 ? -9.365 -3.921 -21.463 1.00 66.81 109 MET A N 1
ATOM 872 C CA . MET A 1 109 ? -8.351 -4.976 -21.609 1.00 66.81 109 MET A CA 1
ATOM 873 C C . MET A 1 109 ? -8.561 -6.160 -20.659 1.00 66.81 109 MET A C 1
ATOM 875 O O . MET A 1 109 ? -8.055 -7.246 -20.916 1.00 66.81 109 MET A O 1
ATOM 879 N N . GLY A 1 110 ? -9.268 -5.961 -19.547 1.00 53.00 110 GLY A N 1
ATOM 880 C CA . GLY A 1 110 ? -9.627 -7.015 -18.609 1.00 53.00 110 GLY A CA 1
ATOM 881 C C . GLY A 1 110 ? -11.046 -7.494 -18.880 1.00 53.00 110 GLY A C 1
ATOM 882 O O . GLY A 1 110 ? -11.967 -6.683 -18.962 1.00 53.00 110 GLY A O 1
ATOM 883 N N . HIS A 1 111 ? -11.223 -8.810 -18.984 1.00 46.72 111 HIS A N 1
ATOM 884 C CA . HIS A 1 111 ? -12.520 -9.490 -18.995 1.00 46.72 111 HIS A CA 1
ATOM 885 C C . HIS A 1 111 ? -13.247 -9.315 -17.647 1.00 46.72 111 HIS A C 1
ATOM 887 O O . HIS A 1 111 ? -13.430 -10.269 -16.899 1.00 46.72 111 HIS A O 1
ATOM 893 N N . TYR A 1 112 ? -13.617 -8.086 -17.290 1.00 45.66 112 TYR A N 1
ATOM 894 C CA . TYR A 1 112 ? -14.581 -7.833 -16.226 1.00 45.66 112 TYR A CA 1
ATOM 895 C C . 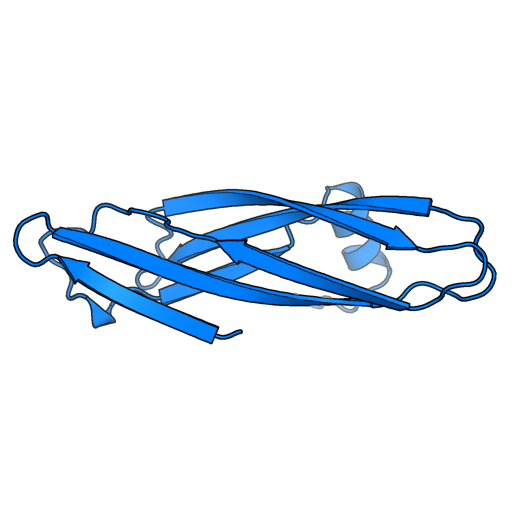TYR A 1 112 ? -15.968 -8.003 -16.849 1.00 45.66 112 TYR A C 1
ATOM 897 O O . TYR A 1 112 ? -16.616 -7.030 -17.237 1.00 45.66 112 TYR A O 1
ATOM 905 N N . GLU A 1 113 ? -16.370 -9.260 -17.045 1.00 38.81 113 GLU A N 1
ATOM 906 C CA . GLU A 1 113 ? -17.778 -9.558 -17.288 1.00 38.81 113 GLU A CA 1
ATOM 907 C C . GLU A 1 113 ? -18.563 -9.226 -16.004 1.00 38.81 113 GLU A C 1
ATOM 909 O O . GLU A 1 113 ? -18.069 -9.513 -14.908 1.00 38.81 113 GLU A O 1
ATOM 914 N N . PRO A 1 114 ? -19.698 -8.514 -16.130 1.00 47.56 114 PRO A N 1
ATOM 915 C CA . PRO A 1 114 ? -20.497 -8.040 -15.001 1.00 47.56 114 PRO A CA 1
ATOM 916 C C . PRO A 1 114 ? -21.096 -9.167 -14.155 1.00 47.56 114 PRO A C 1
ATOM 918 O O . PRO A 1 114 ? -21.416 -10.238 -14.717 1.00 47.56 114 PRO A O 1
#

Sequence (114 aa):
VTTRCDFAKRDKTVDARLRLYFHAVRPPGGAEMTYRVPYYVAVTTGSDIPAKKIYWLMLQFGAGDAVVDANTTVDSTEFQVDRTKQPYDYHLLVGFQLTKAQVEYNKKMGHYEP

Foldseek 3Di:
DDWDWDADPVQQKIWIKDKDKDKDFADFQDAKDKDKWKKKKFKDQVPDGQDMDIDIDIFTAHGRRGIDMDIDMPRTDIDHDDPVDDPVSIDIDMGTDDDPVRVVVCVVPPPPDD